Protein AF-A0A538TYI5-F1 (afdb_monomer_lite)

Foldseek 3Di:
DPPPPPPPPPPDPPDDPDDDDDDDDDDDDDDDDDDDDPPDDDDDDDDDDDPPPCPVPPDDPAFADADQVLLVVCQPVQADPDDDDSVQEDHDDPDDAQGWYAALHRRHIHGHHPPFDWDDDPNTIDTHRDVVSNVVCVVCVVRRGPD

Structure (mmCIF, N/CA/C/O backbone):
data_AF-A0A538TYI5-F1
#
_entry.id   AF-A0A538TYI5-F1
#
loop_
_atom_site.group_PDB
_atom_site.id
_atom_site.type_symbol
_atom_site.label_atom_id
_atom_site.label_alt_id
_atom_site.label_comp_id
_atom_site.label_asym_id
_atom_site.label_entity_id
_atom_site.label_seq_id
_atom_site.pdbx_PDB_ins_code
_atom_site.Cartn_x
_atom_site.Cartn_y
_atom_site.Cartn_z
_atom_site.occupancy
_atom_site.B_iso_or_equiv
_atom_site.auth_seq_id
_atom_site.auth_comp_id
_atom_site.auth_asym_id
_atom_site.auth_atom_id
_atom_site.pdbx_PDB_model_num
ATOM 1 N N . MET A 1 1 ? -9.469 62.447 -22.025 1.00 57.16 1 MET A N 1
ATOM 2 C CA . MET A 1 1 ? -8.567 62.702 -20.877 1.00 57.16 1 MET A CA 1
ATOM 3 C C . MET A 1 1 ? -8.757 61.674 -19.751 1.00 57.16 1 MET A C 1
ATOM 5 O O . MET A 1 1 ? -9.117 62.036 -18.643 1.00 57.16 1 MET A O 1
ATOM 9 N N . ARG A 1 2 ? -8.550 60.372 -20.005 1.00 55.78 2 ARG A N 1
ATOM 10 C CA . ARG A 1 2 ? -8.605 59.334 -18.943 1.00 55.78 2 ARG A CA 1
ATOM 11 C C . ARG A 1 2 ? -7.537 58.240 -19.073 1.00 55.78 2 ARG A C 1
ATOM 13 O O . ARG A 1 2 ? -7.543 57.286 -18.313 1.00 55.78 2 ARG A O 1
ATOM 20 N N . ARG A 1 3 ? -6.595 58.387 -20.013 1.00 51.75 3 ARG A N 1
ATOM 21 C CA . ARG A 1 3 ? -5.508 57.419 -20.255 1.00 51.75 3 ARG A CA 1
ATOM 22 C C . ARG A 1 3 ? -4.164 57.812 -19.619 1.00 51.75 3 ARG A C 1
ATOM 24 O O . ARG A 1 3 ? -3.169 57.154 -19.873 1.00 51.75 3 ARG A O 1
ATOM 31 N N . LEU A 1 4 ? -4.131 58.858 -18.789 1.00 51.16 4 LEU A N 1
ATOM 32 C CA . LEU A 1 4 ? -2.895 59.426 -18.222 1.00 51.16 4 LEU A CA 1
ATOM 33 C C . LEU A 1 4 ? -2.669 59.126 -16.728 1.00 51.16 4 LEU A C 1
ATOM 35 O O . LEU A 1 4 ? -1.674 59.574 -16.178 1.00 51.16 4 LEU A O 1
ATOM 39 N N . LEU A 1 5 ? -3.538 58.348 -16.068 1.00 51.84 5 LEU A N 1
ATOM 40 C CA . LEU A 1 5 ? -3.426 58.067 -14.623 1.00 51.84 5 LEU A CA 1
ATOM 41 C C . LEU A 1 5 ? -2.838 56.692 -14.258 1.00 51.84 5 LEU A C 1
ATOM 43 O O . LEU A 1 5 ? -2.742 56.381 -13.079 1.00 51.84 5 LEU A O 1
ATOM 47 N N . VAL A 1 6 ? -2.419 55.870 -15.227 1.00 51.75 6 VAL A N 1
ATOM 48 C CA . VAL A 1 6 ? -1.924 54.501 -14.941 1.00 51.75 6 VAL A CA 1
ATOM 49 C C . VAL A 1 6 ? -0.391 54.387 -15.016 1.00 51.75 6 VAL A C 1
ATOM 51 O O . VAL A 1 6 ? 0.173 53.381 -14.607 1.00 51.75 6 VAL A O 1
ATOM 54 N N . VAL A 1 7 ? 0.317 55.427 -15.471 1.00 50.50 7 VAL A N 1
ATOM 55 C CA . VAL A 1 7 ? 1.776 55.361 -15.724 1.00 50.50 7 VAL A CA 1
ATOM 56 C C . VAL A 1 7 ? 2.627 55.878 -14.545 1.00 50.50 7 VAL A C 1
ATOM 58 O O . VAL A 1 7 ? 3.832 55.666 -14.513 1.00 50.50 7 VAL A O 1
ATOM 61 N N . GLY A 1 8 ? 2.027 56.513 -13.532 1.00 44.53 8 GLY A N 1
ATOM 62 C CA . GLY A 1 8 ? 2.777 57.159 -12.440 1.00 44.53 8 GLY A CA 1
ATOM 63 C C . GLY A 1 8 ? 3.193 56.262 -11.265 1.00 44.53 8 GLY A C 1
ATOM 64 O O . GLY A 1 8 ? 3.994 56.690 -10.443 1.00 44.53 8 GLY A O 1
ATOM 65 N N . ALA A 1 9 ? 2.667 55.039 -11.150 1.00 45.12 9 ALA A N 1
ATOM 66 C CA . ALA A 1 9 ? 2.802 54.239 -9.924 1.00 45.12 9 ALA A CA 1
ATOM 67 C C . ALA A 1 9 ? 3.911 53.166 -9.957 1.00 45.12 9 ALA A C 1
ATOM 69 O O . ALA A 1 9 ? 4.089 52.449 -8.976 1.00 45.12 9 ALA A O 1
ATOM 70 N N . THR A 1 10 ? 4.665 53.030 -11.052 1.00 49.03 10 THR A N 1
ATOM 71 C CA . THR A 1 10 ? 5.663 51.949 -11.215 1.00 49.03 10 THR A CA 1
ATOM 72 C C . THR A 1 10 ? 7.120 52.406 -11.099 1.00 49.03 10 THR A C 1
ATOM 74 O O . THR A 1 10 ? 8.027 51.613 -11.329 1.00 49.03 10 THR A O 1
ATOM 77 N N . LEU A 1 11 ? 7.375 53.661 -10.719 1.00 48.09 11 LEU A N 1
ATOM 78 C CA . LEU A 1 11 ? 8.708 54.282 -10.754 1.00 48.09 11 LEU A CA 1
ATOM 79 C C . LEU A 1 11 ? 9.147 54.810 -9.373 1.00 48.09 11 LEU A C 1
ATOM 81 O O . LEU A 1 11 ? 9.575 55.949 -9.244 1.00 48.09 11 LEU A O 1
ATOM 85 N N . ALA A 1 12 ? 9.015 53.997 -8.316 1.00 46.81 12 ALA A N 1
ATOM 86 C CA . ALA A 1 12 ? 9.470 54.378 -6.967 1.00 46.81 12 ALA A CA 1
ATOM 87 C C . ALA A 1 12 ? 9.920 53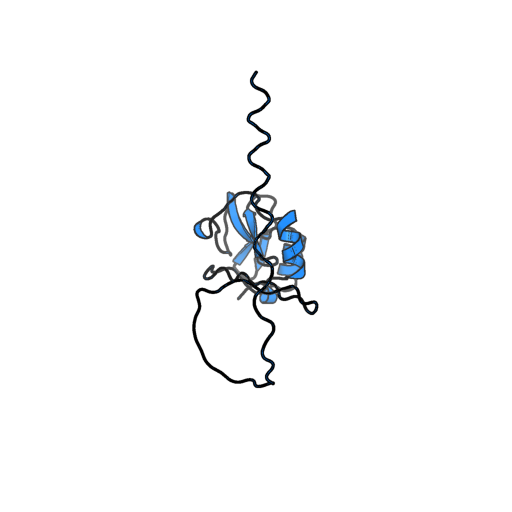.212 -6.055 1.00 46.81 12 ALA A C 1
ATOM 89 O O . ALA A 1 12 ? 9.942 53.370 -4.840 1.00 46.81 12 ALA A O 1
ATOM 90 N N . VAL A 1 13 ? 10.277 52.035 -6.594 1.00 47.81 13 VAL A N 1
ATOM 91 C CA . VAL A 1 13 ? 10.720 50.878 -5.764 1.00 47.81 13 VAL A CA 1
ATOM 92 C C . VAL A 1 13 ? 12.114 50.352 -6.157 1.00 47.81 13 VAL A C 1
ATOM 94 O O . VAL A 1 13 ? 12.589 49.351 -5.635 1.00 47.81 13 VAL A O 1
ATOM 97 N N . VAL A 1 14 ? 12.833 51.052 -7.039 1.00 49.84 14 VAL A N 1
ATOM 98 C CA . VAL A 1 14 ? 14.175 50.654 -7.503 1.00 49.84 14 VAL A CA 1
ATOM 99 C C . VAL A 1 14 ? 15.219 51.645 -6.976 1.00 49.84 14 VAL A C 1
ATOM 101 O O . VAL A 1 14 ? 15.736 52.439 -7.751 1.00 49.84 14 VAL A O 1
ATOM 104 N N . ALA A 1 15 ? 15.490 51.682 -5.662 1.00 48.81 15 ALA A N 1
ATOM 105 C CA . ALA A 1 15 ? 16.564 52.560 -5.153 1.00 48.81 15 ALA A CA 1
ATOM 106 C C . ALA A 1 15 ? 17.193 52.252 -3.776 1.00 48.81 15 ALA A C 1
ATOM 108 O O . ALA A 1 15 ? 18.078 53.002 -3.380 1.00 48.81 15 ALA A O 1
ATOM 109 N N . THR A 1 16 ? 16.803 51.226 -3.007 1.00 51.16 16 THR A N 1
ATOM 110 C CA . THR A 1 16 ? 17.276 51.142 -1.599 1.00 51.16 16 THR A CA 1
ATOM 111 C C . THR A 1 16 ? 17.590 49.739 -1.081 1.00 51.16 16 THR A C 1
ATOM 113 O O . THR A 1 16 ? 17.094 49.354 -0.030 1.00 51.16 16 THR A O 1
ATOM 116 N N . THR A 1 17 ? 18.432 48.960 -1.764 1.00 47.97 17 THR A N 1
ATOM 117 C CA . THR A 1 17 ? 19.091 47.788 -1.138 1.00 47.97 17 THR A CA 1
ATOM 118 C C . THR A 1 17 ? 20.482 47.537 -1.729 1.00 47.97 17 THR A C 1
ATOM 120 O O . THR A 1 17 ? 20.781 46.482 -2.276 1.00 47.97 17 THR A O 1
ATOM 123 N N . ALA A 1 18 ? 21.367 48.525 -1.617 1.00 49.56 18 ALA A N 1
ATOM 124 C CA . ALA A 1 18 ? 22.803 48.314 -1.754 1.00 49.56 18 ALA A CA 1
ATOM 125 C C . ALA A 1 18 ? 23.497 48.946 -0.540 1.00 49.56 18 ALA A C 1
ATOM 127 O O . ALA A 1 18 ? 23.148 50.059 -0.161 1.00 49.56 18 ALA A O 1
ATOM 128 N N . LEU A 1 19 ? 24.475 48.226 0.017 1.00 47.06 19 LEU A N 1
ATOM 129 C CA . LEU A 1 19 ? 25.295 48.514 1.205 1.00 47.06 19 LEU A CA 1
ATOM 130 C C . LEU A 1 19 ? 24.675 48.213 2.578 1.00 47.06 19 LEU A C 1
ATOM 132 O O . LEU A 1 19 ? 24.098 49.103 3.182 1.00 47.06 19 LEU A O 1
ATOM 136 N N . VAL A 1 20 ? 24.967 47.025 3.129 1.00 50.03 20 VAL A N 1
ATOM 137 C CA . VAL A 1 20 ? 25.519 46.865 4.494 1.00 50.03 20 VAL A CA 1
ATOM 138 C C . VAL A 1 20 ? 26.371 45.577 4.560 1.00 50.03 20 VAL A C 1
ATOM 140 O O . VAL A 1 20 ? 25.905 44.501 4.203 1.00 50.03 20 VAL A O 1
ATOM 143 N N . ALA A 1 21 ? 27.593 45.733 5.086 1.00 43.09 21 ALA A N 1
ATOM 144 C CA . ALA A 1 21 ? 28.460 44.740 5.741 1.00 43.09 21 ALA A CA 1
ATOM 145 C C . ALA A 1 21 ? 29.316 43.766 4.902 1.00 43.09 21 ALA A C 1
ATOM 147 O O . ALA A 1 21 ? 29.062 42.568 4.815 1.00 43.09 21 ALA A O 1
ATOM 148 N N . LEU A 1 22 ? 30.466 44.284 4.460 1.00 50.59 22 LEU A N 1
ATOM 149 C CA . LEU A 1 22 ? 31.757 43.607 4.622 1.00 50.59 22 LEU A CA 1
ATOM 150 C C . LEU A 1 22 ? 32.321 43.969 6.007 1.00 50.59 22 LEU A C 1
ATOM 152 O O . LEU A 1 22 ? 32.591 45.145 6.230 1.00 50.59 22 LEU A O 1
ATOM 156 N N . ALA A 1 23 ? 32.503 42.994 6.903 1.00 47.44 23 ALA A N 1
ATOM 157 C CA . ALA A 1 23 ? 33.572 42.955 7.915 1.00 47.44 23 ALA A CA 1
ATOM 158 C C . ALA A 1 23 ? 33.436 41.698 8.795 1.00 47.44 23 ALA A C 1
ATOM 160 O O . ALA A 1 23 ? 32.398 41.493 9.419 1.00 47.44 23 ALA A O 1
ATOM 161 N N . GLY A 1 24 ? 34.511 40.912 8.896 1.00 37.41 24 GLY A N 1
ATOM 162 C CA . GLY A 1 24 ? 34.721 39.961 9.992 1.00 37.41 24 GLY A CA 1
ATOM 163 C C . GLY A 1 24 ? 34.840 38.502 9.560 1.00 37.41 24 GLY A C 1
ATOM 164 O O . GLY A 1 24 ? 33.845 37.791 9.472 1.00 37.41 24 GLY A O 1
ATOM 165 N N . GLY A 1 25 ? 36.073 38.045 9.334 1.00 46.03 25 GLY A N 1
ATOM 166 C CA . GLY A 1 25 ? 36.405 36.626 9.441 1.00 46.03 25 GLY A CA 1
ATOM 167 C C . GLY A 1 25 ? 36.589 36.222 10.906 1.00 46.03 25 GLY A C 1
ATOM 168 O O . GLY A 1 25 ? 37.007 37.050 11.707 1.00 46.03 25 GLY A O 1
ATOM 169 N N . HIS A 1 26 ? 36.285 34.966 11.237 1.00 38.50 26 HIS A N 1
ATOM 170 C CA . HIS A 1 26 ? 37.034 34.136 12.189 1.00 38.50 26 HIS A CA 1
ATOM 171 C C . HIS A 1 26 ? 36.528 32.683 12.105 1.00 38.50 26 HIS A C 1
ATOM 173 O O . HIS A 1 26 ? 35.359 32.398 12.333 1.00 38.50 26 HIS A O 1
ATOM 179 N N . GLU A 1 27 ? 37.429 31.822 11.639 1.00 40.47 27 GLU A N 1
ATOM 180 C CA . GLU A 1 27 ? 37.875 30.540 12.202 1.00 40.47 27 GLU A CA 1
ATOM 181 C C . GLU A 1 27 ? 36.892 29.514 12.806 1.00 40.47 27 GLU A C 1
ATOM 183 O O . GLU A 1 27 ? 35.968 29.796 13.560 1.00 40.47 27 GLU A O 1
ATOM 188 N N . CYS A 1 28 ? 37.205 28.264 12.453 1.00 44.88 28 CYS A N 1
ATOM 189 C CA . CYS A 1 28 ? 36.650 26.977 12.850 1.00 44.88 28 CYS A CA 1
ATOM 190 C C . CYS A 1 28 ? 36.280 26.813 14.332 1.00 44.88 28 CYS A C 1
ATOM 192 O O . CYS A 1 28 ? 37.017 27.230 15.218 1.00 44.88 28 CYS A O 1
ATOM 194 N N . GLY A 1 29 ? 35.262 25.987 14.596 1.00 36.75 29 GLY A N 1
ATOM 195 C CA . GLY A 1 29 ? 35.141 25.326 15.895 1.00 36.75 29 GLY A CA 1
ATOM 196 C C . GLY A 1 29 ? 33.751 24.793 16.203 1.00 36.75 29 GLY A C 1
ATOM 197 O O . GLY A 1 29 ? 32.895 25.515 16.700 1.00 36.75 29 GLY A O 1
ATOM 198 N N . SER A 1 30 ? 33.541 23.503 15.947 1.00 47.66 30 SER A N 1
ATOM 199 C CA . SER A 1 30 ? 32.440 22.729 16.518 1.00 47.66 30 SER A CA 1
ATOM 200 C C . SER A 1 30 ? 32.477 22.789 18.046 1.00 47.66 30 SER A C 1
ATOM 202 O O . SER A 1 30 ? 33.458 22.335 18.623 1.00 47.66 30 SER A O 1
ATOM 204 N N . ALA A 1 31 ? 31.403 23.249 18.688 1.00 35.91 31 ALA A N 1
ATOM 205 C CA . ALA A 1 31 ? 30.775 22.584 19.833 1.00 35.91 31 ALA A CA 1
ATOM 206 C C . ALA A 1 31 ? 29.571 23.398 20.339 1.00 35.91 31 ALA A C 1
ATOM 208 O O . ALA A 1 31 ? 29.693 24.551 20.727 1.00 35.91 31 ALA A O 1
ATOM 209 N N . VAL A 1 32 ? 28.420 22.722 20.331 1.00 45.06 32 VAL A N 1
ATOM 210 C CA . VAL A 1 32 ? 27.363 22.714 21.355 1.00 45.06 32 VAL A CA 1
ATOM 211 C C . VAL A 1 32 ? 26.944 24.048 21.990 1.00 45.06 32 VAL A C 1
ATOM 213 O O . VAL A 1 32 ? 27.629 24.599 22.841 1.00 45.06 32 VAL A O 1
ATOM 216 N N . SER A 1 33 ? 25.733 24.493 21.648 1.00 38.22 33 SER A N 1
ATOM 217 C CA . SER A 1 33 ? 24.668 24.961 22.563 1.00 38.22 33 SER A CA 1
ATOM 218 C C . SER A 1 33 ? 23.546 25.535 21.690 1.00 38.22 33 SER A C 1
ATOM 220 O O . SER A 1 33 ? 23.745 26.508 20.978 1.00 38.22 33 SER A O 1
ATOM 222 N N . SER A 1 34 ? 22.454 24.803 21.479 1.00 44.31 34 SER A N 1
ATOM 223 C CA . SER A 1 34 ? 21.264 24.789 22.345 1.00 44.31 34 SER A CA 1
ATOM 224 C C . SER A 1 34 ? 20.351 25.997 22.118 1.00 44.31 34 SER A C 1
ATOM 226 O O . SER A 1 34 ? 20.695 27.119 22.464 1.00 44.31 34 SER A O 1
ATOM 228 N N . ALA A 1 35 ? 19.142 25.673 21.644 1.00 42.62 35 ALA A N 1
ATOM 229 C CA . ALA A 1 35 ? 17.932 26.494 21.556 1.00 42.62 35 ALA A CA 1
ATOM 230 C C . ALA A 1 35 ? 17.945 27.597 20.468 1.00 42.62 35 ALA A C 1
ATOM 232 O O . ALA A 1 35 ? 18.866 28.382 20.352 1.00 42.62 35 ALA A O 1
ATOM 233 N N . SER A 1 36 ? 16.933 27.752 19.615 1.00 33.12 36 SER A N 1
ATOM 234 C CA . SER A 1 36 ? 15.531 27.416 19.817 1.00 33.12 36 SER A CA 1
ATOM 235 C C . SER A 1 36 ? 14.800 27.244 18.485 1.00 33.12 36 SER A C 1
ATOM 237 O O . SER A 1 36 ? 15.016 27.980 17.519 1.00 33.12 36 SER A O 1
ATOM 239 N N . CYS A 1 37 ? 13.894 26.274 18.465 1.00 32.88 37 CYS A N 1
ATOM 240 C CA . CYS A 1 37 ? 12.907 26.078 17.424 1.00 32.88 37 CYS A CA 1
ATOM 241 C C . CYS A 1 37 ? 11.925 27.258 17.410 1.00 32.88 37 CYS A C 1
ATOM 243 O O . CYS A 1 37 ? 11.143 27.464 18.329 1.00 32.88 37 CYS A O 1
ATOM 245 N N . SER A 1 38 ? 11.898 27.983 16.306 1.00 53.25 38 SER A N 1
ATOM 246 C CA . SER A 1 38 ? 10.650 28.426 15.672 1.00 53.25 38 SER A CA 1
ATOM 247 C C . SER A 1 38 ? 10.943 28.348 14.178 1.00 53.25 38 SER A C 1
ATOM 249 O O . SER A 1 38 ? 11.243 29.343 13.527 1.00 53.25 38 SER A O 1
ATOM 251 N N . GLY A 1 39 ? 11.199 27.112 13.737 1.00 39.91 39 GLY A N 1
ATOM 252 C CA . GLY A 1 39 ? 12.401 26.797 12.959 1.00 39.91 39 GLY A CA 1
ATOM 253 C C . GLY A 1 39 ? 12.405 27.325 11.529 1.00 39.91 39 GLY A C 1
ATOM 254 O O . GLY A 1 39 ? 11.907 26.662 10.624 1.00 39.91 39 GLY A O 1
ATOM 255 N N . LYS A 1 40 ? 13.016 28.499 11.339 1.00 39.09 40 LYS A N 1
ATOM 256 C CA . LYS A 1 40 ? 13.354 29.131 10.057 1.00 39.09 40 LYS A CA 1
ATOM 257 C C . LYS A 1 40 ? 13.839 28.103 9.028 1.00 39.09 40 LYS A C 1
ATOM 259 O O . LYS A 1 40 ? 14.934 27.562 9.145 1.00 39.09 40 LYS A O 1
ATOM 264 N N . SER A 1 41 ? 13.037 27.884 7.990 1.00 41.00 41 SER A N 1
ATOM 265 C CA . SER A 1 41 ? 13.452 27.145 6.799 1.00 41.00 41 SER A CA 1
ATOM 266 C C . SER A 1 41 ? 14.225 28.077 5.869 1.00 41.00 41 SER A C 1
ATOM 268 O O . SER A 1 41 ? 13.643 28.774 5.044 1.00 41.00 41 SER A O 1
ATOM 270 N N . ALA A 1 42 ? 15.545 28.081 6.014 1.00 45.66 42 ALA A N 1
ATOM 271 C CA . ALA A 1 42 ? 16.468 28.458 4.956 1.00 45.66 42 ALA A CA 1
ATOM 272 C C . ALA A 1 42 ? 17.658 27.495 5.011 1.00 45.66 42 ALA A C 1
ATOM 274 O O . ALA A 1 42 ? 18.414 27.530 5.970 1.00 45.66 42 ALA A O 1
ATOM 275 N N . MET A 1 43 ? 17.763 26.613 4.016 1.00 42.97 43 MET A N 1
ATOM 276 C CA . MET A 1 43 ? 18.999 26.042 3.453 1.00 42.97 43 MET A CA 1
ATOM 277 C C . MET A 1 43 ? 18.544 25.078 2.340 1.00 42.97 43 MET A C 1
ATOM 279 O O . MET A 1 43 ? 17.819 24.123 2.594 1.00 42.97 43 MET A O 1
ATOM 283 N N . ALA A 1 44 ? 18.677 25.454 1.071 1.00 37.19 44 ALA A N 1
ATOM 284 C CA . ALA A 1 44 ? 19.889 25.361 0.256 1.00 37.19 44 ALA A CA 1
ATOM 285 C C . ALA A 1 44 ? 20.174 23.929 -0.226 1.00 37.19 44 ALA A C 1
ATOM 287 O O . ALA A 1 44 ? 20.353 22.985 0.539 1.00 37.19 44 ALA A O 1
ATOM 288 N N . CYS A 1 45 ? 20.200 23.820 -1.549 1.00 45.72 45 CYS A N 1
ATOM 289 C CA . CYS A 1 45 ? 20.467 22.639 -2.343 1.00 45.72 45 CYS A CA 1
ATOM 290 C C . CYS A 1 45 ? 21.892 22.120 -2.087 1.00 45.72 45 CYS A C 1
ATOM 292 O O . CYS A 1 45 ? 22.857 22.855 -2.280 1.00 45.72 45 CYS A O 1
ATOM 294 N N . GLY A 1 46 ? 22.024 20.845 -1.719 1.00 36.03 46 GLY A N 1
ATOM 295 C CA . GLY A 1 46 ? 23.298 20.133 -1.628 1.00 36.03 46 GLY A CA 1
ATOM 296 C C . GLY A 1 46 ? 23.163 18.742 -2.239 1.00 36.03 46 GLY A C 1
ATOM 297 O O . GLY A 1 46 ? 22.340 17.937 -1.808 1.00 36.03 46 GLY A O 1
ATOM 298 N N . ALA A 1 47 ? 23.938 18.487 -3.289 1.00 47.84 47 ALA A N 1
ATOM 299 C CA . ALA A 1 47 ? 24.006 17.213 -3.985 1.00 47.84 47 ALA A CA 1
ATOM 300 C C . ALA A 1 47 ? 24.640 16.124 -3.098 1.00 47.84 47 ALA A C 1
ATOM 302 O O . ALA A 1 47 ? 25.707 16.331 -2.528 1.00 47.84 47 ALA A O 1
ATOM 303 N N . GLY A 1 48 ? 24.015 14.941 -3.052 1.00 42.12 48 GLY A N 1
ATOM 304 C CA . GLY A 1 48 ? 24.635 13.710 -2.548 1.00 42.12 48 GLY A CA 1
ATOM 305 C C . GLY A 1 48 ? 23.812 12.955 -1.502 1.00 42.12 48 GLY A C 1
ATOM 306 O O . GLY A 1 48 ? 23.733 13.362 -0.354 1.00 42.12 48 GLY A O 1
ATOM 307 N N . LYS A 1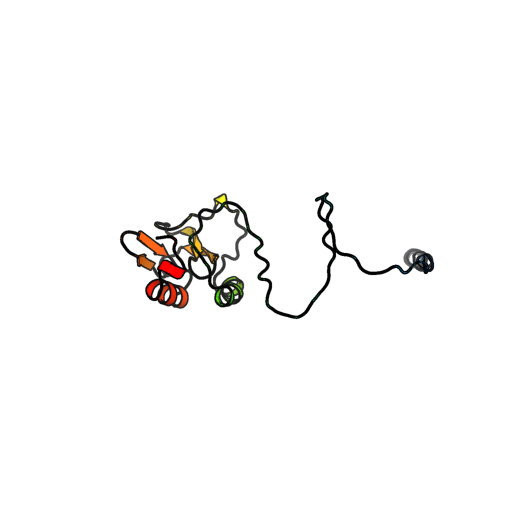 49 ? 23.275 11.796 -1.915 1.00 38.34 49 LYS A N 1
ATOM 308 C CA . LYS A 1 49 ? 22.547 10.780 -1.121 1.00 38.34 49 LYS A CA 1
ATOM 309 C C . LYS A 1 49 ? 21.222 11.246 -0.511 1.00 38.34 49 LYS A C 1
ATOM 311 O O . LYS A 1 49 ? 21.117 11.508 0.676 1.00 38.34 49 LYS A O 1
ATOM 316 N N . SER A 1 50 ? 20.205 11.245 -1.378 1.00 40.91 50 SER A N 1
ATOM 317 C CA . SER A 1 50 ? 18.767 11.094 -1.112 1.00 40.91 50 SER A CA 1
ATOM 318 C C . SER A 1 50 ? 18.367 11.050 0.367 1.00 40.91 50 SER A C 1
ATOM 320 O O . SER A 1 50 ? 17.998 9.999 0.891 1.00 40.91 50 SER A O 1
ATOM 322 N N . ALA A 1 51 ? 18.366 12.220 1.004 1.00 40.94 51 ALA A N 1
ATOM 323 C CA . ALA A 1 51 ? 17.512 12.483 2.141 1.00 40.94 51 ALA A CA 1
ATOM 324 C C . ALA A 1 51 ? 16.079 12.374 1.618 1.00 40.94 51 ALA A C 1
ATOM 326 O O . ALA A 1 51 ? 15.538 13.293 1.000 1.00 40.94 51 ALA A O 1
ATOM 327 N N . ALA A 1 52 ? 15.483 11.194 1.788 1.00 39.59 52 ALA A N 1
ATOM 328 C CA . ALA A 1 52 ? 14.044 11.108 1.849 1.00 39.59 52 ALA A CA 1
ATOM 329 C C . ALA A 1 52 ? 13.652 12.087 2.953 1.00 39.59 52 ALA A C 1
ATOM 331 O O . ALA A 1 52 ? 13.913 11.834 4.126 1.00 39.59 52 ALA A O 1
ATOM 332 N N . ALA A 1 53 ? 13.101 13.231 2.552 1.00 40.59 53 ALA A N 1
ATOM 333 C CA . ALA A 1 53 ? 12.281 14.054 3.408 1.00 40.59 53 ALA A CA 1
ATOM 334 C C . ALA A 1 53 ? 11.138 13.152 3.883 1.00 40.59 53 ALA A C 1
ATOM 336 O O . ALA A 1 53 ? 10.078 13.043 3.260 1.00 40.59 53 ALA A O 1
ATOM 337 N N . ALA A 1 54 ? 11.426 12.413 4.950 1.00 40.28 54 ALA A N 1
ATOM 338 C CA . ALA A 1 54 ? 10.462 11.906 5.883 1.00 40.28 54 ALA A CA 1
ATOM 339 C C . ALA A 1 54 ? 9.859 13.159 6.505 1.00 40.28 54 ALA A C 1
ATOM 341 O O . ALA A 1 54 ? 10.279 13.645 7.550 1.00 40.28 54 ALA A O 1
ATOM 342 N N . CYS A 1 55 ? 8.884 13.728 5.799 1.00 35.91 55 CYS A N 1
ATOM 343 C CA . CYS A 1 55 ? 7.790 14.409 6.453 1.00 35.91 55 CYS A CA 1
ATOM 344 C C . CYS A 1 55 ? 7.126 13.312 7.287 1.00 35.91 55 CYS A C 1
ATOM 346 O O . CYS A 1 55 ? 6.242 12.596 6.814 1.00 35.91 55 CYS A O 1
ATOM 348 N N . GLU A 1 56 ? 7.700 13.079 8.462 1.00 43.38 56 GLU A N 1
ATOM 349 C CA . GLU A 1 56 ? 7.245 12.132 9.454 1.00 43.38 56 GLU A CA 1
ATOM 350 C C . GLU A 1 56 ? 5.921 12.698 9.949 1.00 43.38 56 GLU A C 1
ATOM 352 O O . GLU A 1 56 ? 5.862 13.571 10.809 1.00 43.38 56 GLU A O 1
ATOM 357 N N . ASN A 1 57 ? 4.845 12.307 9.267 1.00 41.50 57 ASN A N 1
ATOM 358 C CA . ASN A 1 57 ? 3.503 12.609 9.711 1.00 41.50 57 ASN A CA 1
ATOM 359 C C . ASN A 1 57 ? 3.283 11.713 10.926 1.00 41.50 57 ASN A C 1
ATOM 361 O O . ASN A 1 57 ? 3.108 10.497 10.811 1.00 41.50 57 ASN A O 1
ATOM 365 N N . SER A 1 58 ? 3.462 12.326 12.084 1.00 40.62 58 SER A N 1
ATOM 366 C CA . SER A 1 58 ? 3.427 11.703 13.389 1.00 40.62 58 SER A CA 1
ATOM 367 C C . SER A 1 58 ? 2.102 10.964 13.602 1.00 40.62 58 SER A C 1
ATOM 369 O O . SER A 1 58 ? 1.027 11.494 13.336 1.00 40.62 58 SER A O 1
ATOM 371 N N . GLU A 1 59 ? 2.217 9.748 14.137 1.00 39.12 59 GLU A N 1
ATOM 372 C CA . GLU A 1 59 ? 1.174 9.010 14.875 1.00 39.12 59 GLU A CA 1
ATOM 373 C C . GLU A 1 59 ? 0.131 8.198 14.113 1.00 39.12 59 GLU A 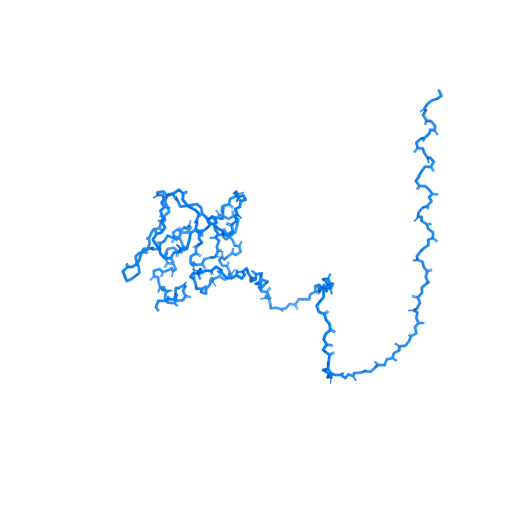C 1
ATOM 375 O O . GLU A 1 59 ? -0.790 7.632 14.705 1.00 39.12 59 GLU A O 1
ATOM 380 N N . SER A 1 60 ? 0.285 8.006 12.816 1.00 41.50 60 SER A N 1
ATOM 381 C CA . SER A 1 60 ? -0.534 7.003 12.156 1.00 41.50 60 SER A CA 1
ATOM 382 C C . SER A 1 60 ? 0.044 5.604 12.361 1.00 41.50 60 SER A C 1
ATOM 384 O O . SER A 1 60 ? 1.184 5.345 11.975 1.00 41.50 60 SER A O 1
ATOM 386 N N . ARG A 1 61 ? -0.756 4.691 12.930 1.00 50.72 61 ARG A N 1
ATOM 387 C CA . ARG A 1 61 ? -0.512 3.237 13.060 1.00 50.72 61 ARG A CA 1
ATOM 388 C C . ARG A 1 61 ? -0.398 2.529 11.700 1.00 50.72 61 ARG A C 1
ATOM 390 O O . ARG A 1 61 ? -1.067 1.529 11.445 1.00 50.72 61 ARG A O 1
ATOM 397 N N . PHE A 1 62 ? 0.387 3.071 10.785 1.00 58.44 62 PHE A N 1
ATOM 398 C CA . PHE A 1 62 ? 0.548 2.526 9.462 1.00 58.44 62 PHE A CA 1
ATOM 399 C C . PHE A 1 62 ? 1.712 1.543 9.420 1.00 58.44 62 PHE A C 1
ATOM 401 O O . PHE A 1 62 ? 2.754 1.694 10.062 1.00 58.44 62 PHE A O 1
ATOM 408 N N . THR A 1 63 ? 1.480 0.466 8.689 1.00 60.78 63 THR A N 1
ATOM 409 C CA . THR A 1 63 ? 2.338 -0.705 8.631 1.00 60.78 63 THR A CA 1
ATOM 410 C C . THR A 1 63 ? 3.618 -0.418 7.845 1.00 60.78 63 THR A C 1
ATOM 412 O O . THR A 1 63 ? 3.580 -0.349 6.622 1.00 60.78 63 THR A O 1
ATOM 415 N N . GLY A 1 64 ? 4.726 -0.303 8.583 1.00 62.25 64 GLY A N 1
ATOM 416 C CA . GLY A 1 64 ? 6.068 -0.775 8.216 1.00 62.25 64 GLY A CA 1
ATOM 417 C C . GLY A 1 64 ? 6.961 0.099 7.331 1.00 62.25 64 GLY A C 1
ATOM 418 O O . GLY A 1 64 ? 6.725 1.281 7.107 1.00 62.25 64 GLY A O 1
ATOM 419 N N . ASN A 1 65 ? 8.091 -0.499 6.941 1.00 85.06 65 ASN A N 1
ATOM 420 C CA . ASN A 1 65 ? 9.213 0.158 6.276 1.00 85.06 65 ASN A CA 1
ATOM 421 C C . ASN A 1 65 ? 8.952 0.213 4.760 1.00 85.06 65 ASN A C 1
ATOM 423 O O . ASN A 1 65 ? 9.195 -0.756 4.033 1.00 85.06 65 ASN A O 1
ATOM 427 N N . PHE A 1 66 ? 8.381 1.327 4.294 1.00 90.25 66 PHE A N 1
ATOM 428 C CA . PHE A 1 66 ? 8.017 1.527 2.888 1.00 90.25 66 PHE A CA 1
ATOM 429 C C . PHE A 1 66 ? 9.238 1.472 1.958 1.00 90.25 66 PHE A C 1
ATOM 431 O O . PHE A 1 66 ? 10.362 1.753 2.360 1.00 90.25 66 PHE A O 1
ATOM 438 N N . ASP A 1 67 ? 9.022 1.142 0.683 1.00 91.56 67 ASP A N 1
ATOM 439 C CA . ASP A 1 67 ? 10.044 1.203 -0.365 1.00 91.56 67 ASP A CA 1
ATOM 440 C C . A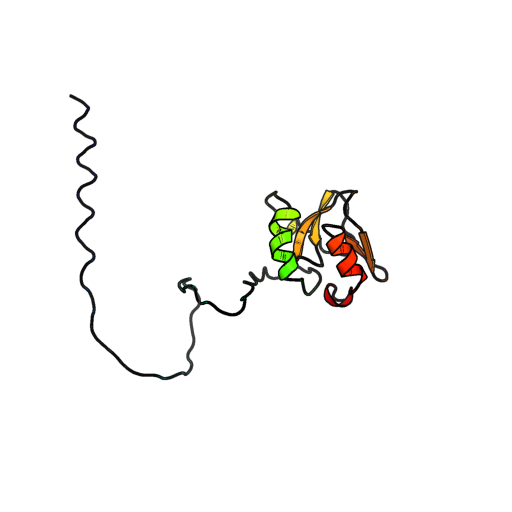SP A 1 67 ? 10.125 2.625 -0.956 1.00 91.56 67 ASP A C 1
ATOM 442 O O . ASP A 1 67 ? 9.271 2.977 -1.778 1.00 91.56 67 ASP A O 1
ATOM 446 N N . PRO A 1 68 ? 11.160 3.433 -0.633 1.00 89.19 68 PRO A N 1
ATOM 447 C CA . PRO A 1 68 ? 11.211 4.841 -1.033 1.00 89.19 68 PRO A CA 1
ATOM 448 C C . PRO A 1 68 ? 11.285 5.036 -2.550 1.00 89.19 68 PRO A C 1
ATOM 450 O O . PRO A 1 68 ? 10.771 6.025 -3.076 1.00 89.19 68 PRO A O 1
ATOM 453 N N . ARG A 1 69 ? 11.891 4.082 -3.275 1.00 91.12 69 ARG A N 1
ATOM 454 C CA . ARG A 1 69 ? 11.954 4.124 -4.744 1.00 91.12 69 ARG A CA 1
ATOM 455 C C . ARG A 1 69 ? 10.588 3.866 -5.366 1.00 91.12 69 ARG A C 1
ATOM 457 O O . ARG A 1 69 ? 10.292 4.402 -6.426 1.00 91.12 69 ARG A O 1
ATOM 464 N N . MET A 1 70 ? 9.759 3.050 -4.720 1.00 91.94 70 MET A N 1
ATOM 465 C CA . MET A 1 70 ? 8.392 2.789 -5.168 1.00 91.94 70 MET A CA 1
ATOM 466 C C . MET A 1 70 ? 7.442 3.925 -4.765 1.00 91.94 70 MET A C 1
ATOM 468 O O . MET A 1 70 ? 6.555 4.289 -5.537 1.00 91.94 70 MET A O 1
ATOM 472 N N . SER A 1 71 ? 7.634 4.511 -3.581 1.00 92.06 71 SER A N 1
ATOM 473 C CA . SER A 1 71 ? 6.818 5.612 -3.061 1.00 92.06 71 SER A CA 1
ATOM 474 C C . SER A 1 71 ? 6.767 6.817 -4.000 1.00 92.06 71 SER A C 1
ATOM 476 O O . SER A 1 71 ? 5.689 7.378 -4.191 1.00 92.06 71 SER A O 1
ATOM 478 N N . SER A 1 72 ? 7.893 7.196 -4.617 1.00 90.88 72 SER A N 1
ATOM 479 C CA . SER A 1 72 ? 7.961 8.362 -5.511 1.00 90.88 72 SER A CA 1
ATOM 480 C C . SER A 1 72 ? 7.015 8.234 -6.706 1.00 90.88 72 SER A C 1
ATOM 482 O O . SER A 1 72 ? 6.221 9.135 -6.958 1.00 90.88 72 SER A O 1
ATOM 484 N N . VAL A 1 73 ? 7.026 7.090 -7.393 1.00 94.69 73 VAL A N 1
ATOM 485 C CA . VAL A 1 73 ? 6.156 6.828 -8.551 1.00 94.69 73 VAL A CA 1
ATOM 486 C C . VAL A 1 73 ? 4.708 6.602 -8.113 1.00 94.69 73 VAL A C 1
ATOM 488 O O . VAL A 1 73 ? 3.768 7.102 -8.736 1.00 94.69 73 VAL A O 1
ATOM 491 N N . CYS A 1 74 ? 4.503 5.886 -7.004 1.00 96.19 74 CYS A N 1
ATOM 492 C CA . CYS A 1 74 ? 3.163 5.572 -6.516 1.00 96.19 74 CYS A CA 1
ATOM 493 C C . CYS A 1 74 ? 2.364 6.817 -6.123 1.00 96.19 74 CYS A C 1
ATOM 495 O O . CYS A 1 74 ? 1.138 6.791 -6.228 1.00 96.19 74 CYS A O 1
ATOM 497 N N . ARG A 1 75 ? 3.022 7.904 -5.693 1.00 94.44 75 ARG A N 1
ATOM 498 C CA . ARG A 1 75 ? 2.334 9.161 -5.355 1.00 94.44 75 ARG A CA 1
ATOM 499 C C . ARG A 1 75 ? 1.567 9.744 -6.540 1.00 94.44 75 ARG A C 1
ATOM 501 O O . ARG A 1 75 ? 0.531 10.357 -6.334 1.00 94.44 75 ARG A O 1
ATOM 508 N N . TYR A 1 76 ? 2.030 9.505 -7.764 1.00 94.25 76 TYR A N 1
ATOM 509 C CA . TYR A 1 76 ? 1.376 10.003 -8.975 1.00 94.25 76 TYR A CA 1
ATOM 510 C C . TYR A 1 76 ? 0.446 8.967 -9.608 1.00 94.25 76 TYR A C 1
ATOM 512 O O . TYR A 1 76 ? -0.615 9.314 -10.123 1.00 94.25 76 TYR A O 1
ATOM 520 N N . ALA A 1 77 ? 0.831 7.690 -9.561 1.00 95.62 77 ALA A N 1
ATOM 521 C CA . ALA A 1 77 ? 0.085 6.622 -10.222 1.00 95.62 77 ALA A CA 1
ATOM 522 C C . ALA A 1 77 ? -1.094 6.090 -9.393 1.00 95.62 77 ALA A C 1
ATOM 524 O O . ALA A 1 77 ? -2.104 5.667 -9.948 1.00 95.62 77 ALA A O 1
ATOM 525 N N . CYS A 1 78 ? -0.946 6.044 -8.070 1.00 96.06 78 CYS A N 1
ATOM 526 C CA . CYS A 1 78 ? -1.818 5.259 -7.196 1.00 96.06 78 CYS A CA 1
ATOM 527 C C . CYS A 1 78 ? -2.478 6.068 -6.081 1.00 96.06 78 CYS A C 1
ATOM 529 O O . CYS A 1 78 ? -3.470 5.601 -5.524 1.00 96.06 78 CYS A O 1
ATOM 531 N N . ALA A 1 79 ? -1.928 7.229 -5.720 1.00 95.62 79 ALA A N 1
ATOM 532 C CA . ALA A 1 79 ? -2.475 8.007 -4.622 1.00 95.62 79 ALA A CA 1
ATOM 533 C C . ALA A 1 79 ? -3.890 8.517 -4.933 1.00 95.62 79 ALA A C 1
ATOM 535 O O . ALA A 1 79 ? -4.225 8.852 -6.073 1.00 95.62 79 ALA A O 1
ATOM 536 N N . ALA A 1 80 ? -4.715 8.603 -3.894 1.00 94.31 80 ALA A N 1
ATOM 537 C CA . ALA A 1 80 ? -5.992 9.288 -3.949 1.00 94.31 80 ALA A CA 1
ATOM 538 C C . ALA A 1 80 ? -5.763 10.755 -4.346 1.00 94.31 80 ALA A C 1
ATOM 540 O O . ALA A 1 80 ? -4.934 11.445 -3.757 1.00 94.31 80 ALA A O 1
ATOM 541 N N . ARG A 1 81 ? -6.515 11.229 -5.345 1.00 91.94 81 ARG A N 1
ATOM 542 C CA . ARG A 1 81 ? -6.448 12.622 -5.823 1.00 91.94 81 ARG A CA 1
ATOM 543 C C . ARG A 1 81 ? -7.306 13.585 -5.001 1.00 91.94 81 ARG A C 1
ATOM 545 O O . ARG A 1 81 ? -7.201 14.794 -5.168 1.00 91.94 81 ARG A O 1
ATOM 552 N N . VAL A 1 82 ? -8.168 13.050 -4.141 1.00 87.88 82 VAL A N 1
ATOM 553 C CA . VAL A 1 82 ? -9.016 13.840 -3.247 1.00 87.88 82 VAL A CA 1
ATOM 554 C C . VAL A 1 82 ? -8.228 14.252 -2.008 1.00 87.88 82 VAL A C 1
ATOM 556 O O . VAL A 1 82 ? -7.433 13.470 -1.475 1.00 87.88 82 VAL A O 1
ATOM 559 N N . GLN A 1 83 ? -8.460 15.478 -1.542 1.00 89.88 83 GLN A N 1
ATOM 560 C CA . GLN A 1 83 ? -7.938 15.919 -0.253 1.00 89.88 83 GLN A CA 1
ATOM 561 C C . GLN A 1 83 ? -8.544 15.046 0.852 1.00 89.88 83 GLN A C 1
ATOM 563 O O . GLN A 1 83 ? -9.744 14.779 0.848 1.00 89.88 83 GLN A O 1
ATOM 568 N N . HIS A 1 84 ? -7.706 14.571 1.767 1.00 91.81 84 HIS A N 1
ATOM 569 C CA . HIS A 1 84 ? -8.102 13.695 2.864 1.00 91.81 84 HIS A CA 1
ATOM 570 C C . HIS A 1 84 ? -7.303 14.043 4.114 1.00 91.81 84 HIS A C 1
ATOM 572 O O . HIS A 1 84 ? -6.150 14.466 4.030 1.00 91.81 84 HIS A O 1
ATOM 578 N N . SER A 1 85 ? -7.920 13.862 5.277 1.00 91.06 85 SER A N 1
ATOM 579 C CA . SER A 1 85 ? -7.259 14.020 6.569 1.00 91.06 85 SER A CA 1
ATOM 580 C C . SER A 1 85 ? -6.787 12.662 7.085 1.00 91.06 85 SER A C 1
ATOM 582 O O . SER A 1 85 ? -7.328 11.622 6.713 1.00 91.06 85 SER A O 1
ATOM 584 N N . ALA A 1 86 ? -5.818 12.647 8.004 1.00 88.62 86 ALA A N 1
ATOM 585 C CA . ALA A 1 86 ? -5.317 11.403 8.602 1.00 88.62 86 ALA A CA 1
ATOM 586 C C . ALA A 1 86 ? -6.431 10.554 9.253 1.00 88.62 86 ALA A C 1
ATOM 588 O O . ALA A 1 86 ? -6.398 9.330 9.177 1.00 88.62 86 ALA A O 1
ATOM 589 N N . LYS A 1 87 ? -7.462 11.203 9.812 1.00 90.50 87 LYS A N 1
ATOM 590 C CA . LYS A 1 87 ? -8.652 10.553 10.389 1.00 90.50 87 LYS A CA 1
ATOM 591 C C . LYS A 1 87 ? -9.502 9.765 9.381 1.00 90.50 87 LYS A C 1
ATOM 593 O O . LYS A 1 87 ? -10.238 8.872 9.783 1.00 90.50 87 LYS A O 1
ATOM 598 N N . ASP A 1 88 ? -9.405 10.087 8.091 1.00 91.56 88 ASP A N 1
ATOM 599 C CA . ASP A 1 88 ? -10.180 9.431 7.032 1.00 91.56 88 ASP A CA 1
ATOM 600 C C . ASP A 1 88 ? -9.476 8.165 6.515 1.00 91.56 88 ASP A C 1
ATOM 602 O O . ASP A 1 88 ? -10.074 7.351 5.805 1.00 91.56 88 ASP A O 1
ATOM 606 N N . VAL A 1 89 ? -8.196 7.995 6.867 1.00 94.38 89 VAL A N 1
ATOM 607 C CA . VAL A 1 89 ? -7.351 6.889 6.424 1.00 94.38 89 VAL A CA 1
ATOM 608 C C . VAL A 1 89 ? -7.435 5.751 7.432 1.00 94.38 89 VAL A C 1
ATOM 610 O O . VAL A 1 89 ? -6.883 5.806 8.528 1.00 94.38 89 VAL A O 1
ATOM 613 N N . MET A 1 90 ? -8.104 4.674 7.039 1.00 93.38 90 MET A N 1
ATOM 614 C CA . MET A 1 90 ? -8.183 3.464 7.842 1.00 93.38 90 MET A CA 1
ATOM 615 C C . MET A 1 90 ? -6.847 2.720 7.828 1.00 93.38 90 MET A C 1
ATOM 617 O O . MET A 1 90 ? -6.280 2.442 6.765 1.00 93.38 90 MET A O 1
ATOM 621 N N . ALA A 1 91 ? -6.372 2.361 9.020 1.00 92.25 91 ALA A N 1
ATOM 622 C CA . ALA A 1 91 ? -5.213 1.496 9.188 1.00 92.25 91 ALA A CA 1
ATOM 623 C C . ALA A 1 91 ? -5.498 0.078 8.666 1.00 92.25 91 ALA A C 1
ATOM 625 O O . ALA A 1 91 ? -6.644 -0.373 8.630 1.00 92.25 91 ALA A O 1
ATOM 626 N N . GLN A 1 92 ? -4.435 -0.612 8.261 1.00 92.19 92 GLN A N 1
ATOM 627 C CA . GLN A 1 92 ? -4.476 -2.009 7.833 1.00 92.19 92 GLN A CA 1
ATOM 628 C C . GLN A 1 92 ? -3.925 -2.912 8.938 1.00 92.19 92 GLN A C 1
ATOM 630 O O . GLN A 1 92 ? -3.040 -2.465 9.675 1.00 92.19 92 GLN A O 1
ATOM 635 N N . PRO A 1 93 ? -4.379 -4.174 9.047 1.00 93.25 93 PRO A N 1
ATOM 636 C CA . PRO A 1 93 ? -5.241 -4.934 8.120 1.00 93.25 93 PRO A CA 1
ATOM 637 C C . PRO A 1 93 ? -6.754 -4.660 8.242 1.00 93.25 93 PRO A C 1
ATOM 639 O O . PRO A 1 93 ? -7.198 -3.940 9.130 1.00 93.25 93 PRO A O 1
ATOM 642 N N . GLY A 1 94 ? -7.555 -5.265 7.352 1.00 89.25 94 GLY A N 1
ATOM 643 C CA . GLY A 1 94 ? -9.021 -5.340 7.501 1.00 89.25 94 GLY A CA 1
ATOM 644 C C . GLY A 1 94 ? -9.823 -4.167 6.923 1.00 89.25 94 GLY A C 1
ATOM 645 O O . GLY A 1 94 ? -10.979 -3.954 7.298 1.00 89.25 94 GLY A O 1
ATOM 646 N N . VAL A 1 95 ? -9.243 -3.394 6.003 1.00 93.94 95 VAL A N 1
ATOM 647 C CA . VAL A 1 95 ? -9.942 -2.247 5.414 1.00 93.94 95 VAL A CA 1
ATOM 648 C C . VAL A 1 95 ? -11.082 -2.662 4.471 1.00 93.94 95 VAL A C 1
ATOM 650 O O . VAL A 1 95 ? -10.972 -3.596 3.662 1.00 93.94 95 VAL A O 1
ATOM 653 N N . ARG A 1 96 ? -12.197 -1.930 4.570 1.00 94.12 96 ARG A N 1
ATOM 654 C CA . ARG A 1 96 ? -13.418 -2.138 3.781 1.00 94.12 96 ARG A CA 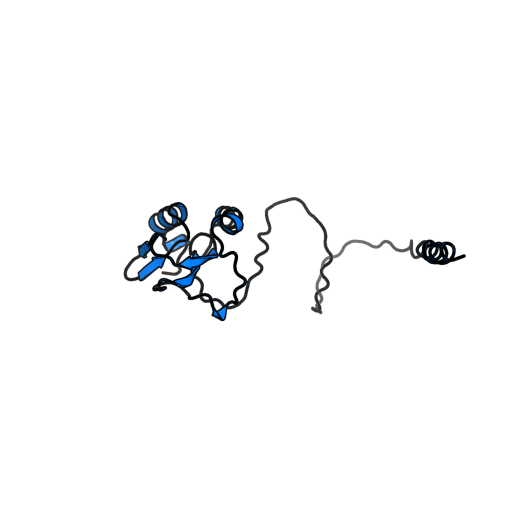1
ATOM 655 C C . ARG A 1 96 ? -13.377 -1.362 2.461 1.00 94.12 96 ARG A C 1
ATOM 657 O O . ARG A 1 96 ? -12.685 -0.354 2.343 1.00 94.12 96 ARG A O 1
ATOM 664 N N . ILE A 1 97 ? -14.148 -1.831 1.480 1.00 95.69 97 ILE A N 1
ATOM 665 C CA . ILE A 1 97 ? -14.363 -1.127 0.206 1.00 95.69 97 ILE A CA 1
ATOM 666 C C . ILE A 1 97 ? -15.019 0.240 0.472 1.00 95.69 97 ILE A C 1
ATOM 668 O O . ILE A 1 97 ? -15.824 0.380 1.393 1.00 95.69 97 ILE A O 1
ATOM 672 N N . GLY A 1 98 ? -14.647 1.250 -0.315 1.00 94.94 98 GLY A N 1
ATOM 673 C CA . GLY A 1 98 ? -15.136 2.626 -0.203 1.00 94.94 98 GLY A CA 1
ATOM 674 C C . GLY A 1 98 ? -14.411 3.474 0.846 1.00 94.94 98 GLY A C 1
ATOM 675 O O . GLY A 1 98 ? -14.830 4.597 1.120 1.00 94.94 98 GLY A O 1
ATOM 676 N N . LYS A 1 99 ? -13.339 2.958 1.456 1.00 96.06 99 LYS A N 1
ATOM 677 C CA . LYS A 1 99 ? -12.537 3.665 2.465 1.00 96.06 99 LYS A CA 1
ATOM 678 C C . LYS A 1 99 ? -11.152 4.005 1.930 1.00 96.06 99 LYS A C 1
ATOM 680 O O . LYS A 1 99 ? -10.670 3.370 0.993 1.00 96.06 99 LYS A O 1
ATOM 685 N N . LEU A 1 100 ? -10.517 5.014 2.523 1.00 96.44 100 LEU A N 1
ATOM 686 C CA . LEU A 1 100 ? -9.121 5.336 2.247 1.00 96.44 100 LEU A CA 1
ATOM 687 C C . LEU A 1 100 ? -8.217 4.491 3.138 1.00 96.44 100 LEU A C 1
ATOM 689 O O . LEU A 1 100 ? -8.530 4.243 4.300 1.00 96.44 100 LEU A O 1
ATOM 693 N N . THR A 1 101 ? -7.086 4.059 2.599 1.00 96.12 101 THR A N 1
ATOM 694 C CA . THR A 1 101 ? -6.062 3.338 3.357 1.00 96.12 101 THR A CA 1
ATOM 695 C C . THR A 1 101 ? -4.677 3.641 2.818 1.00 96.12 101 THR A C 1
ATOM 697 O O . THR A 1 101 ? -4.543 4.133 1.698 1.00 96.12 101 THR A O 1
ATOM 700 N N . GLN A 1 102 ? -3.641 3.319 3.589 1.00 95.31 102 GLN A N 1
ATOM 701 C CA . GLN A 1 102 ? -2.257 3.466 3.157 1.00 95.31 102 GLN A CA 1
ATOM 702 C C . GLN A 1 102 ? -1.694 2.143 2.626 1.00 95.31 102 GLN A C 1
ATOM 704 O O . GLN A 1 102 ? -1.840 1.098 3.256 1.00 95.31 102 GLN A O 1
ATOM 709 N N . CYS A 1 103 ? -1.028 2.177 1.469 1.00 95.62 103 CYS A N 1
ATOM 710 C CA . CYS A 1 103 ? -0.363 1.008 0.897 1.00 95.62 103 CYS A CA 1
ATOM 711 C C . CYS A 1 103 ? 0.843 0.587 1.764 1.00 95.62 103 CYS A C 1
ATOM 713 O O . CYS A 1 103 ? 1.746 1.406 1.937 1.00 95.62 103 CYS A O 1
ATOM 715 N N . PRO A 1 104 ? 0.950 -0.679 2.217 1.00 94.56 104 PRO A N 1
ATOM 716 C CA . PRO A 1 104 ? 2.054 -1.126 3.076 1.00 94.56 104 PRO A CA 1
ATOM 717 C C . PRO A 1 104 ? 3.423 -1.095 2.388 1.00 94.56 104 PRO A C 1
ATOM 719 O O . PRO A 1 104 ? 4.457 -1.057 3.038 1.00 94.56 104 PRO A O 1
ATOM 722 N N . VAL A 1 105 ? 3.443 -1.132 1.051 1.00 95.81 105 VAL A N 1
ATOM 723 C CA . VAL A 1 105 ? 4.691 -1.154 0.276 1.00 95.81 105 VAL A CA 1
ATOM 724 C C . VAL A 1 105 ? 5.160 0.251 -0.069 1.00 95.81 105 VAL A C 1
ATOM 726 O O . VAL A 1 105 ? 6.341 0.546 0.061 1.00 95.81 105 VAL A O 1
ATOM 729 N N . SER A 1 106 ? 4.261 1.116 -0.541 1.00 95.31 106 SER A N 1
ATOM 730 C CA . SER A 1 106 ? 4.628 2.434 -1.074 1.00 95.31 106 SER A CA 1
ATOM 731 C C . SER A 1 106 ? 4.273 3.603 -0.158 1.00 95.31 106 SER A C 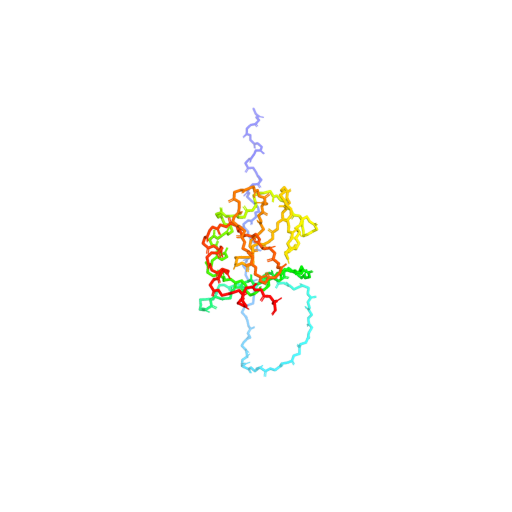1
ATOM 733 O O . SER A 1 106 ? 4.699 4.724 -0.430 1.00 95.31 106 SER A O 1
ATOM 735 N N . GLY A 1 107 ? 3.493 3.391 0.901 1.00 93.69 107 GLY A N 1
ATOM 736 C CA . GLY A 1 107 ? 3.105 4.445 1.840 1.00 93.69 107 GLY A CA 1
ATOM 737 C C . GLY A 1 107 ? 2.119 5.472 1.271 1.00 93.69 107 GLY A C 1
ATOM 738 O O . GLY A 1 107 ? 1.829 6.474 1.920 1.00 93.69 107 GLY A O 1
ATOM 739 N N . VAL A 1 108 ? 1.589 5.276 0.062 1.00 94.94 108 VAL A N 1
ATOM 740 C CA . VAL A 1 108 ? 0.598 6.202 -0.507 1.00 94.94 108 VAL A CA 1
ATOM 741 C C . VAL A 1 108 ? -0.798 5.878 -0.005 1.00 94.94 108 VAL A C 1
ATOM 743 O O . VAL A 1 108 ? -1.144 4.706 0.152 1.00 94.94 108 VAL A O 1
ATOM 746 N N . VAL A 1 109 ? -1.605 6.912 0.215 1.00 95.94 109 VAL A N 1
ATOM 747 C CA . VAL A 1 109 ? -3.020 6.759 0.556 1.00 95.94 109 VAL A CA 1
ATOM 748 C C . VAL A 1 109 ? -3.827 6.575 -0.722 1.00 95.94 109 VAL A C 1
ATOM 750 O O . VAL A 1 109 ? -3.647 7.338 -1.665 1.00 95.94 109 VAL A O 1
ATOM 753 N N . PHE A 1 110 ? -4.709 5.582 -0.769 1.00 96.44 110 PHE A N 1
ATOM 754 C CA . PHE A 1 110 ? -5.557 5.279 -1.922 1.00 96.44 110 PHE A CA 1
ATOM 755 C C . PHE A 1 110 ? -6.959 4.845 -1.479 1.00 96.44 110 PHE A C 1
ATOM 757 O O . PHE A 1 110 ? -7.157 4.417 -0.341 1.00 96.44 110 PHE A O 1
ATOM 764 N N . ALA A 1 111 ? -7.933 4.961 -2.383 1.00 96.75 111 ALA A N 1
ATOM 765 C CA . ALA A 1 111 ? -9.283 4.455 -2.165 1.00 96.75 111 ALA A CA 1
ATOM 766 C C . ALA A 1 111 ? -9.347 2.952 -2.446 1.00 96.75 111 ALA A C 1
ATOM 768 O O . ALA A 1 111 ? -8.863 2.478 -3.475 1.00 96.75 111 ALA A O 1
ATOM 769 N N . VAL A 1 112 ? -9.951 2.212 -1.523 1.00 96.81 112 VAL A N 1
ATOM 770 C CA . VAL A 1 112 ? -10.152 0.771 -1.645 1.00 96.81 112 VAL A CA 1
ATOM 771 C C . VAL A 1 112 ? -11.395 0.516 -2.485 1.00 96.81 112 VAL A C 1
ATOM 773 O O . VAL A 1 112 ? -12.510 0.816 -2.065 1.00 96.81 112 VAL A O 1
ATOM 776 N N . ASP A 1 113 ? -11.199 -0.080 -3.651 1.00 95.69 113 ASP A N 1
ATOM 777 C CA . ASP A 1 113 ? -12.253 -0.548 -4.550 1.00 95.69 113 ASP A CA 1
ATOM 778 C C . ASP A 1 113 ? -12.167 -2.077 -4.740 1.00 95.69 113 ASP A C 1
ATOM 780 O O . ASP A 1 113 ? -11.283 -2.736 -4.181 1.00 95.69 113 ASP A O 1
ATOM 784 N N . SER A 1 114 ? -13.111 -2.661 -5.484 1.00 95.31 114 SER A N 1
ATOM 785 C CA . SER A 1 114 ? -13.178 -4.111 -5.729 1.00 95.31 114 SER A CA 1
ATOM 786 C C . SER A 1 114 ? -12.012 -4.655 -6.555 1.00 95.31 114 SER A C 1
ATOM 788 O O . SER A 1 114 ? -11.725 -5.845 -6.476 1.00 95.31 114 SER A O 1
ATOM 790 N N . ASN A 1 115 ? -11.331 -3.803 -7.324 1.00 95.94 115 ASN A N 1
ATOM 791 C CA . ASN A 1 115 ? -10.258 -4.203 -8.231 1.00 95.94 115 ASN A CA 1
ATOM 792 C C . ASN A 1 115 ? -8.879 -4.109 -7.564 1.00 95.94 115 ASN A C 1
ATOM 794 O O . ASN A 1 115 ? -7.872 -4.470 -8.172 1.00 95.94 115 ASN A O 1
ATOM 798 N N . ARG A 1 116 ? -8.799 -3.621 -6.317 1.00 96.31 116 ARG A N 1
ATOM 799 C CA . ARG A 1 116 ? -7.526 -3.528 -5.596 1.00 96.31 116 ARG A CA 1
ATOM 800 C C . ARG A 1 116 ? -7.067 -4.902 -5.114 1.00 96.31 116 ARG A C 1
ATOM 802 O O . ARG A 1 116 ? -7.827 -5.601 -4.439 1.00 96.31 116 ARG A O 1
ATOM 809 N N . PRO A 1 117 ? -5.805 -5.276 -5.377 1.00 97.38 117 PRO A N 1
ATOM 810 C CA . PRO A 1 117 ? -5.309 -6.586 -5.008 1.00 97.38 117 PRO A CA 1
ATOM 811 C C . PRO A 1 117 ? -5.195 -6.736 -3.494 1.00 97.38 117 PRO A C 1
ATOM 813 O O . PRO A 1 117 ? -4.646 -5.878 -2.787 1.00 97.38 117 PRO A O 1
ATOM 816 N N . ARG A 1 118 ? -5.689 -7.881 -3.021 1.00 96.12 118 ARG A N 1
ATOM 817 C CA . ARG A 1 118 ? -5.639 -8.309 -1.625 1.00 96.12 118 ARG A CA 1
ATOM 818 C C . ARG A 1 118 ? -4.544 -9.348 -1.421 1.00 96.12 118 ARG A C 1
ATOM 820 O O . ARG A 1 118 ? -4.287 -10.195 -2.279 1.00 96.12 118 ARG A O 1
ATOM 827 N N . VAL A 1 119 ? -3.880 -9.261 -0.279 1.00 95.56 119 VAL A N 1
ATOM 828 C CA . VAL A 1 119 ? -2.814 -10.159 0.143 1.00 95.56 119 VAL A CA 1
ATOM 829 C C . VAL A 1 119 ? -3.107 -10.609 1.564 1.00 95.56 119 VAL A C 1
ATOM 831 O O . VAL A 1 119 ? -3.093 -9.799 2.489 1.00 95.56 119 VAL A O 1
ATOM 834 N N . ARG A 1 120 ? -3.334 -11.911 1.723 1.00 95.00 120 ARG A N 1
ATOM 835 C CA . ARG A 1 120 ? -3.404 -12.563 3.026 1.00 95.00 120 ARG A CA 1
ATOM 836 C C . ARG A 1 120 ? -1.982 -12.793 3.536 1.00 95.00 120 ARG A C 1
ATOM 838 O O . ARG A 1 120 ? -1.175 -13.405 2.837 1.00 95.00 120 ARG A O 1
ATOM 845 N N . VAL A 1 121 ? -1.666 -12.286 4.723 1.00 92.62 121 VAL A N 1
ATOM 846 C CA . VAL A 1 121 ? -0.402 -12.544 5.429 1.00 92.62 121 VAL A CA 1
ATOM 847 C C . VAL A 1 121 ? -0.760 -13.059 6.817 1.00 92.62 121 VAL A C 1
ATOM 849 O O . VAL A 1 121 ? -1.389 -12.335 7.586 1.00 92.62 121 VAL A O 1
ATOM 852 N N . ALA A 1 122 ? -0.382 -14.306 7.117 1.00 88.94 122 ALA A N 1
ATOM 853 C CA . ALA A 1 122 ? -0.882 -15.040 8.283 1.00 88.94 122 ALA A CA 1
ATOM 854 C C . ALA A 1 122 ? -2.424 -14.973 8.345 1.00 88.94 122 ALA A C 1
ATOM 856 O O . ALA A 1 122 ? -3.091 -15.318 7.366 1.00 88.94 122 ALA A O 1
ATOM 857 N N . ASP A 1 123 ? -2.980 -14.458 9.443 1.00 89.62 123 ASP A N 1
ATOM 858 C CA . ASP A 1 123 ? -4.422 -14.345 9.660 1.00 89.62 123 ASP A CA 1
ATOM 859 C C . ASP A 1 123 ? -5.006 -12.953 9.362 1.00 89.62 123 ASP A C 1
ATOM 861 O O . ASP A 1 123 ? -6.135 -12.640 9.755 1.00 89.62 123 ASP A O 1
ATOM 865 N N . ALA A 1 124 ? -4.271 -12.125 8.616 1.00 91.69 124 ALA A N 1
ATOM 866 C CA . ALA A 1 124 ? -4.645 -10.752 8.303 1.00 91.69 124 ALA A CA 1
ATOM 867 C C . ALA A 1 124 ? -4.712 -10.475 6.791 1.00 91.69 124 ALA A C 1
ATOM 869 O O . ALA A 1 124 ? -3.846 -10.889 6.019 1.00 91.69 124 ALA A O 1
ATOM 870 N N . ASP A 1 125 ? -5.733 -9.719 6.374 1.00 93.75 125 ASP A N 1
ATOM 871 C CA . ASP A 1 125 ? -5.903 -9.268 4.990 1.00 93.75 125 ASP A CA 1
ATOM 872 C C . ASP A 1 125 ? -5.436 -7.830 4.795 1.00 93.75 125 ASP A C 1
ATOM 874 O O . ASP A 1 125 ? -5.948 -6.889 5.412 1.00 93.75 125 ASP A O 1
ATOM 878 N N . TYR A 1 126 ? -4.504 -7.675 3.860 1.00 95.25 126 TYR A N 1
ATOM 879 C CA . TYR A 1 126 ? -3.945 -6.403 3.435 1.00 95.25 126 TYR A CA 1
ATOM 880 C C . TYR A 1 126 ? -4.385 -6.087 2.011 1.00 95.25 126 TYR A C 1
ATOM 882 O O . TYR A 1 126 ? -4.424 -6.950 1.138 1.00 95.25 126 TYR A O 1
ATOM 890 N N . VAL A 1 127 ? -4.685 -4.826 1.752 1.00 96.62 127 VAL A N 1
ATOM 891 C CA . VAL A 1 127 ? -4.981 -4.283 0.433 1.00 96.62 127 VAL A CA 1
ATOM 892 C C . VAL A 1 127 ? -3.788 -3.458 -0.016 1.00 96.62 127 VAL A C 1
ATOM 894 O O . VAL A 1 127 ? -3.234 -2.654 0.736 1.00 96.62 127 VAL A O 1
ATOM 897 N N . THR A 1 128 ? -3.388 -3.630 -1.267 1.00 96.88 128 THR A N 1
ATOM 898 C CA . THR A 1 128 ? -2.315 -2.831 -1.860 1.00 96.88 128 THR A CA 1
ATOM 899 C C . THR A 1 128 ? -2.853 -1.990 -3.005 1.00 96.88 128 THR A C 1
ATOM 901 O O . THR A 1 128 ? -3.892 -2.293 -3.591 1.00 96.88 128 THR A O 1
ATOM 904 N N . CYS A 1 129 ? -2.156 -0.902 -3.329 1.00 96.88 129 CYS A N 1
ATOM 905 C CA . CYS A 1 129 ? -2.633 0.013 -4.357 1.00 96.88 129 CYS A CA 1
ATOM 906 C C . CYS A 1 129 ? -2.519 -0.561 -5.781 1.00 96.88 129 CYS A C 1
ATOM 908 O O . CYS A 1 129 ? -3.182 -0.059 -6.680 1.00 96.88 129 CYS A O 1
ATOM 910 N N . CYS A 1 130 ? -1.704 -1.592 -6.021 1.00 97.44 130 CYS A N 1
ATOM 911 C CA . CYS A 1 130 ? -1.546 -2.226 -7.334 1.00 97.44 130 CYS A CA 1
ATOM 912 C C . CYS A 1 130 ? -0.892 -3.611 -7.226 1.00 97.44 130 CYS A C 1
ATOM 914 O O . CYS A 1 130 ? -0.281 -3.940 -6.206 1.00 97.44 130 CYS A O 1
ATOM 916 N N . ASP A 1 131 ? -0.940 -4.400 -8.304 1.00 97.88 131 ASP A N 1
ATOM 917 C CA . ASP A 1 131 ? -0.430 -5.780 -8.313 1.00 97.88 131 ASP A CA 1
ATOM 918 C C . ASP A 1 131 ? 1.069 -5.871 -8.041 1.00 97.88 131 ASP A C 1
ATOM 920 O O . ASP A 1 131 ? 1.536 -6.797 -7.382 1.00 97.88 131 ASP A O 1
ATOM 924 N N . LYS A 1 132 ? 1.845 -4.878 -8.486 1.00 97.19 132 LYS A N 1
ATOM 925 C CA . LYS A 1 132 ? 3.283 -4.818 -8.193 1.00 97.19 132 LYS A CA 1
ATOM 926 C C . LYS A 1 132 ? 3.553 -4.679 -6.695 1.00 97.19 132 LYS A C 1
ATOM 928 O O . LYS A 1 132 ? 4.489 -5.296 -6.187 1.00 97.19 132 LYS A O 1
ATOM 933 N N . CYS A 1 133 ? 2.734 -3.911 -5.977 1.00 97.19 133 CYS A N 1
ATOM 934 C CA . CYS A 1 133 ? 2.825 -3.838 -4.521 1.00 97.19 133 CYS A CA 1
ATOM 935 C C . CYS A 1 133 ? 2.378 -5.159 -3.881 1.00 97.19 133 CYS A C 1
ATOM 937 O O . CYS A 1 133 ? 3.058 -5.640 -2.979 1.00 97.19 133 CYS A O 1
ATOM 939 N N . ALA A 1 134 ? 1.319 -5.800 -4.384 1.00 97.25 134 ALA A N 1
ATOM 940 C CA . ALA A 1 134 ? 0.898 -7.115 -3.900 1.00 97.25 134 ALA A CA 1
ATOM 941 C C . ALA A 1 134 ? 2.004 -8.174 -4.047 1.00 97.25 134 ALA A C 1
ATOM 943 O O . ALA A 1 134 ? 2.279 -8.912 -3.105 1.00 97.25 134 ALA A O 1
ATOM 944 N N . GLN A 1 135 ? 2.682 -8.217 -5.198 1.00 97.56 135 GLN A N 1
ATOM 945 C CA . GLN A 1 135 ? 3.809 -9.120 -5.456 1.00 97.56 135 GLN A CA 1
ATOM 946 C C . GLN A 1 135 ? 4.961 -8.881 -4.472 1.00 97.56 135 GLN A C 1
ATOM 948 O O . GLN A 1 135 ? 5.467 -9.829 -3.876 1.00 97.56 135 GLN A O 1
ATOM 953 N N . LYS A 1 136 ? 5.343 -7.616 -4.245 1.00 96.19 136 LYS A N 1
ATOM 954 C CA . LYS A 1 136 ? 6.385 -7.259 -3.269 1.00 96.19 136 LYS A CA 1
ATOM 955 C C . LYS A 1 136 ? 6.010 -7.661 -1.844 1.00 96.19 136 LYS A C 1
ATOM 957 O O . LYS A 1 136 ? 6.846 -8.215 -1.132 1.00 96.19 136 LYS A O 1
ATOM 962 N N . LEU A 1 137 ? 4.763 -7.407 -1.448 1.00 95.44 137 LEU A N 1
ATOM 963 C CA . LEU A 1 137 ? 4.261 -7.742 -0.120 1.00 95.44 137 LEU A CA 1
ATOM 964 C C . LEU A 1 137 ? 4.240 -9.258 0.112 1.00 95.44 137 LEU A C 1
ATOM 966 O O . LEU A 1 137 ? 4.690 -9.709 1.158 1.00 95.44 137 LEU A O 1
ATOM 970 N N . LYS A 1 138 ? 3.788 -10.038 -0.880 1.00 95.62 138 LYS A N 1
ATOM 971 C CA . LYS A 1 138 ? 3.824 -11.511 -0.845 1.00 95.62 138 LYS A CA 1
ATOM 972 C C . LYS A 1 138 ? 5.250 -12.049 -0.744 1.00 95.62 138 LYS A C 1
ATOM 974 O O . LYS A 1 138 ? 5.490 -12.983 0.008 1.00 95.62 138 LYS A O 1
ATOM 979 N N . ALA A 1 139 ? 6.186 -11.458 -1.487 1.00 96.50 139 ALA A N 1
ATOM 980 C CA . ALA A 1 139 ? 7.570 -11.917 -1.518 1.00 96.50 139 ALA A CA 1
ATOM 981 C C . ALA A 1 139 ? 8.312 -11.668 -0.196 1.00 96.50 139 ALA A C 1
ATOM 983 O O . ALA A 1 139 ? 9.127 -12.488 0.204 1.00 96.50 139 ALA A O 1
ATOM 984 N N . ASN A 1 140 ? 8.064 -10.532 0.469 1.00 94.38 140 ASN A N 1
ATOM 985 C CA . ASN A 1 140 ? 8.788 -10.145 1.683 1.00 94.38 140 ASN A CA 1
ATOM 986 C C . ASN A 1 140 ? 7.876 -9.424 2.696 1.00 94.38 140 ASN A C 1
ATOM 988 O O . ASN A 1 140 ? 8.056 -8.228 2.935 1.00 94.38 140 ASN A O 1
ATOM 992 N N . PRO A 1 141 ? 6.907 -10.112 3.326 1.00 93.06 141 PRO A N 1
ATOM 993 C CA . PRO A 1 141 ? 5.917 -9.466 4.188 1.00 93.06 141 PRO A CA 1
ATOM 994 C C . PRO A 1 141 ? 6.545 -8.774 5.402 1.00 93.06 141 PRO A C 1
ATOM 996 O O . PRO A 1 141 ? 6.208 -7.628 5.685 1.00 93.06 141 PRO A O 1
ATOM 999 N N . ARG A 1 142 ? 7.536 -9.402 6.051 1.00 92.25 142 ARG A N 1
ATOM 1000 C CA . ARG A 1 142 ? 8.247 -8.846 7.222 1.00 92.25 142 ARG A CA 1
ATOM 1001 C C . ARG A 1 142 ? 9.020 -7.555 6.936 1.00 92.25 142 ARG A C 1
ATOM 1003 O O . ARG A 1 142 ? 9.371 -6.832 7.859 1.00 92.25 142 ARG A O 1
ATOM 1010 N N . ARG A 1 143 ? 9.303 -7.254 5.663 1.00 92.25 143 ARG A N 1
ATOM 1011 C CA . ARG A 1 143 ? 9.926 -5.982 5.276 1.00 92.25 143 ARG A CA 1
ATOM 1012 C C . ARG A 1 143 ? 8.943 -4.819 5.401 1.00 92.25 143 ARG A C 1
ATOM 1014 O O . ARG A 1 143 ? 9.336 -3.725 5.788 1.00 92.25 143 ARG A O 1
ATOM 1021 N N . TYR A 1 144 ? 7.684 -5.060 5.048 1.00 92.19 144 TYR A N 1
ATOM 1022 C CA . TYR A 1 144 ? 6.656 -4.029 4.894 1.00 92.19 144 TYR A CA 1
ATOM 1023 C C . TYR A 1 144 ? 5.635 -4.026 6.027 1.00 92.19 144 TYR A C 1
ATOM 1025 O O . TYR A 1 144 ? 4.918 -3.050 6.203 1.00 92.19 144 TYR A O 1
ATOM 1033 N N . LEU A 1 145 ? 5.543 -5.106 6.794 1.00 90.31 145 LEU A N 1
ATOM 1034 C CA . LEU A 1 145 ? 4.604 -5.254 7.893 1.00 90.31 145 LEU A CA 1
ATOM 1035 C C . LEU A 1 145 ? 5.373 -5.510 9.185 1.00 90.31 145 LEU A C 1
ATOM 1037 O O . LEU A 1 145 ? 6.327 -6.285 9.206 1.00 90.31 145 LEU A O 1
ATOM 1041 N N . LYS A 1 146 ? 4.920 -4.874 10.267 1.00 82.81 146 LYS A N 1
ATOM 1042 C CA . LYS A 1 146 ? 5.309 -5.235 11.632 1.00 82.81 146 LYS A CA 1
ATOM 1043 C C . LYS A 1 146 ? 4.396 -6.390 12.061 1.00 82.81 146 LYS A C 1
ATOM 1045 O O . LYS A 1 146 ? 3.308 -6.132 12.570 1.00 82.81 146 LYS A O 1
ATOM 1050 N N . VAL A 1 147 ? 4.796 -7.617 11.727 1.00 70.56 147 VAL A N 1
ATOM 1051 C CA . VAL A 1 147 ? 4.123 -8.887 12.068 1.00 70.56 147 VAL A CA 1
ATOM 1052 C C . VAL A 1 147 ? 4.982 -9.718 13.001 1.00 70.56 147 VAL A C 1
ATOM 1054 O O . VAL A 1 147 ? 6.223 -9.561 12.931 1.00 70.56 147 VAL A O 1
#

Secondary structure (DSSP, 8-state):
--SSSSSSSSSSSSS----------------------S---------SS--------TT----S---HHHHHHHHHHTS--S---GGGEEPSSSPPTTSEEE-TTT--EEE--TTSPEEEETTEEEE-SSHHHHHHHHH-HHHHS--

Organism: Eiseniibacteriota bacterium (NCBI:txid2212470)

Radius of gyration: 25.61 Å; chains: 1; bounding box: 53×78×43 Å

pLDDT: mean 72.46, std 24.58, range [32.88, 97.88]

Sequence (147 aa):
MRRLLVVGATLAVVATTALVALAGGHECGSAVSSASCSGKSAMACGAGKSAAAACENSESRFTGNFDPRMSSVCRYACAARVQHSAKDVMAQPGVRIGKLTQCPVSGVVFAVDSNRPRVRVADADYVTCCDKCAQKLKANPRRYLKV